Protein AF-A0A967TIU2-F1 (afdb_monomer_lite)

pLDDT: mean 97.44, std 1.81, range [85.62, 98.56]

Radius of gyration: 13.39 Å; chains: 1; bounding box: 31×20×37 Å

Foldseek 3Di:
DVLVVVVVVCVVVVHDDDDPADPCQQPPPPDPPDDPPRRHDHDCPDPCNVPNVVRVVSVVVVVPD

Secondary structure (DSSP, 8-state):
-HHHHHHHHHHHHT--------GGGGBS-SSSS--TT---B--TTSTTHHHHHHHHHHHHHHHH-

Structure (mmCIF, N/CA/C/O backbone):
data_AF-A0A967TIU2-F1
#
_entry.id   AF-A0A967TIU2-F1
#
loop_
_atom_site.group_PDB
_atom_site.id
_atom_site.type_symbol
_atom_site.label_atom_id
_atom_site.label_alt_id
_atom_site.label_comp_id
_atom_site.label_asym_id
_atom_site.label_entity_id
_atom_site.label_seq_id
_atom_site.pdbx_PDB_ins_code
_atom_site.Cartn_x
_atom_site.Cartn_y
_atom_site.Cartn_z
_atom_site.occupancy
_atom_site.B_is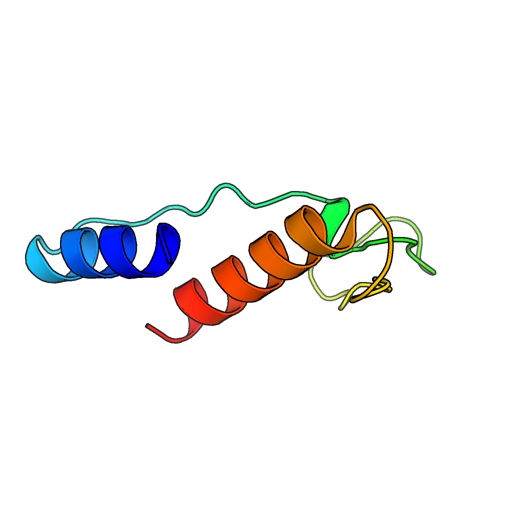o_or_equiv
_atom_site.auth_seq_id
_atom_site.auth_comp_id
_atom_site.auth_asym_id
_atom_site.auth_atom_id
_atom_site.pdbx_PDB_model_num
ATOM 1 N N . LEU A 1 1 ? 1.453 -2.835 11.408 1.00 85.62 1 LEU A N 1
ATOM 2 C CA . LEU A 1 1 ? 0.634 -2.658 12.636 1.00 85.62 1 LEU A CA 1
ATOM 3 C C . LEU A 1 1 ? 0.171 -1.217 12.872 1.00 85.62 1 LEU A C 1
ATOM 5 O O . LEU A 1 1 ? -0.957 -1.056 13.311 1.00 85.62 1 LEU A O 1
ATOM 9 N N . GLY A 1 2 ? 0.964 -0.179 12.562 1.00 96.38 2 GLY A N 1
ATOM 10 C CA . GLY A 1 2 ? 0.556 1.225 12.772 1.00 96.38 2 GLY A CA 1
ATOM 11 C C . GLY A 1 2 ? -0.814 1.589 12.181 1.00 96.38 2 GLY A C 1
ATOM 12 O O . GLY A 1 2 ? -1.661 2.098 12.905 1.00 96.38 2 GLY A O 1
ATOM 13 N N . THR A 1 3 ? -1.071 1.230 10.917 1.00 97.94 3 THR A N 1
ATOM 14 C CA . THR A 1 3 ? -2.370 1.448 10.247 1.00 97.94 3 THR A CA 1
ATOM 15 C C . THR A 1 3 ? -3.544 0.819 11.002 1.00 97.94 3 THR A C 1
ATOM 17 O O . THR A 1 3 ? -4.577 1.452 11.167 1.00 97.94 3 THR A O 1
ATOM 20 N N . HIS A 1 4 ? -3.382 -0.397 11.530 1.00 97.88 4 HIS A N 1
ATOM 21 C CA . HIS A 1 4 ? -4.430 -1.078 12.298 1.00 97.88 4 HIS A CA 1
ATOM 22 C C . HIS A 1 4 ? -4.800 -0.305 13.566 1.00 97.88 4 HIS A C 1
ATOM 24 O O . HIS A 1 4 ? -5.974 -0.138 13.891 1.00 97.88 4 HIS A O 1
ATOM 30 N N . VAL A 1 5 ? -3.781 0.182 14.279 1.00 98.38 5 VAL A N 1
ATOM 31 C CA . VAL A 1 5 ? -3.966 0.948 15.514 1.00 98.38 5 VAL A CA 1
ATOM 32 C C . VAL A 1 5 ? -4.682 2.264 15.220 1.00 98.38 5 VAL A C 1
ATOM 34 O O . VAL A 1 5 ? -5.637 2.611 15.913 1.00 98.38 5 VAL A O 1
ATOM 37 N N . THR A 1 6 ? -4.267 2.986 14.179 1.00 98.25 6 THR A N 1
ATOM 38 C CA . THR A 1 6 ? -4.866 4.281 13.833 1.00 98.25 6 THR A CA 1
ATOM 39 C C . THR A 1 6 ? -6.279 4.141 13.268 1.00 98.25 6 THR A C 1
ATOM 41 O O . THR A 1 6 ? -7.135 4.958 13.608 1.00 98.25 6 THR A O 1
ATOM 44 N N . LEU A 1 7 ? -6.570 3.075 12.517 1.00 98.31 7 LEU A N 1
ATOM 45 C CA . LEU A 1 7 ? -7.935 2.700 12.133 1.00 98.31 7 LEU A CA 1
ATOM 46 C C . LEU A 1 7 ? -8.809 2.412 13.362 1.00 98.31 7 LEU A C 1
ATOM 48 O O . LEU A 1 7 ? -9.936 2.898 13.444 1.00 98.31 7 LEU A O 1
ATOM 52 N N . GLY A 1 8 ? -8.280 1.704 14.364 1.00 98.44 8 GLY A N 1
ATOM 53 C CA . GLY A 1 8 ? -8.983 1.461 15.627 1.00 98.44 8 GLY A CA 1
ATOM 54 C C . GLY A 1 8 ? -9.303 2.744 16.394 1.00 98.44 8 GLY A C 1
ATOM 55 O O . GLY A 1 8 ? -10.422 2.912 16.883 1.00 98.44 8 GLY A O 1
ATOM 56 N N . ILE A 1 9 ? -8.357 3.688 16.446 1.00 98.44 9 ILE A N 1
ATOM 57 C CA . ILE A 1 9 ? -8.577 5.019 17.031 1.00 98.44 9 ILE A CA 1
ATOM 58 C C . ILE A 1 9 ? -9.658 5.771 16.243 1.00 98.44 9 ILE A C 1
ATOM 60 O O . ILE A 1 9 ? -10.595 6.301 16.844 1.00 98.44 9 ILE A O 1
ATOM 64 N N . ALA A 1 10 ? -9.581 5.777 14.909 1.00 98.50 10 ALA A N 1
ATOM 65 C CA . ALA A 1 10 ? -10.565 6.450 14.068 1.00 98.50 10 ALA A CA 1
ATOM 66 C C . ALA A 1 10 ? -11.974 5.868 14.266 1.00 98.50 10 ALA A C 1
ATOM 68 O O . ALA A 1 10 ? -12.919 6.621 14.497 1.00 98.50 10 ALA A O 1
ATOM 69 N N . LYS A 1 11 ? -12.105 4.535 14.298 1.00 98.00 11 LYS A N 1
ATOM 70 C CA . LYS A 1 11 ? -13.365 3.825 14.568 1.00 98.00 11 LYS A CA 1
ATOM 71 C C . LYS A 1 11 ? -13.928 4.161 15.947 1.00 98.00 11 LYS A C 1
ATOM 73 O O . LYS A 1 11 ? -15.104 4.504 16.056 1.00 98.00 11 LYS A O 1
ATOM 78 N N . LYS A 1 12 ? -13.089 4.138 16.991 1.00 98.56 12 LYS A N 1
ATOM 79 C CA . LYS A 1 12 ? -13.480 4.489 18.368 1.00 98.56 12 LYS A CA 1
ATOM 80 C C . LYS A 1 12 ? -14.054 5.905 18.464 1.00 98.56 12 LYS A C 1
ATOM 82 O O . LYS A 1 12 ? -15.014 6.123 19.198 1.00 98.56 12 LYS A O 1
ATOM 87 N N . HIS A 1 13 ? -13.482 6.854 17.726 1.00 98.50 13 HIS A N 1
ATOM 88 C CA . HIS A 1 13 ? -13.868 8.266 17.773 1.00 98.50 13 HIS A CA 1
ATOM 89 C C . HIS A 1 13 ? -14.793 8.707 16.629 1.00 98.50 13 HIS A C 1
ATOM 91 O O . HIS A 1 13 ? -15.088 9.894 16.525 1.00 98.50 13 HIS A O 1
ATOM 97 N N . ARG A 1 14 ? -15.264 7.778 15.780 1.00 97.88 14 ARG A N 1
ATOM 98 C CA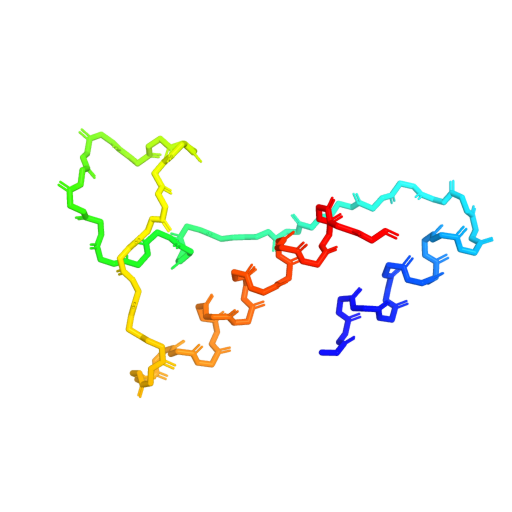 . ARG A 1 14 ? -16.050 8.077 14.565 1.00 97.88 14 ARG A CA 1
ATOM 99 C C . ARG A 1 14 ? -15.382 9.136 13.675 1.00 97.88 14 ARG A C 1
ATOM 101 O O . ARG A 1 14 ? -16.047 9.990 13.092 1.00 97.88 14 ARG A O 1
ATOM 108 N N . ALA A 1 15 ? -14.056 9.099 13.603 1.00 98.50 15 ALA A N 1
ATOM 109 C CA . ALA A 1 15 ? -13.273 10.018 12.795 1.00 98.50 15 ALA A CA 1
ATOM 110 C C . ALA A 1 15 ? -13.170 9.521 11.349 1.00 98.50 15 ALA A C 1
ATOM 112 O O . ALA A 1 15 ? -13.172 8.318 11.086 1.00 98.50 15 ALA A O 1
ATOM 113 N N . ARG A 1 16 ? -13.016 10.459 10.408 1.00 97.88 16 ARG A N 1
ATOM 114 C CA . ARG A 1 16 ? -12.601 10.121 9.042 1.00 97.88 16 ARG A CA 1
ATOM 115 C C . ARG A 1 16 ? -11.129 9.723 9.046 1.00 97.88 16 ARG A C 1
ATOM 117 O O . ARG A 1 16 ? -10.310 10.396 9.667 1.00 97.88 16 ARG A O 1
ATOM 124 N N . PHE A 1 17 ? -10.812 8.659 8.322 1.00 98.19 17 PHE A N 1
ATOM 125 C CA . PHE A 1 17 ? -9.455 8.170 8.135 1.00 98.19 17 PHE A CA 1
ATOM 126 C C . PHE A 1 17 ? -9.050 8.364 6.675 1.00 98.19 17 PHE A C 1
ATOM 128 O O . PHE A 1 17 ? -9.798 7.988 5.777 1.00 98.19 17 PHE A O 1
ATOM 135 N N . LEU A 1 18 ? -7.884 8.961 6.440 1.00 98.06 18 LEU A N 1
ATOM 136 C CA . LEU A 1 18 ? -7.295 9.088 5.111 1.00 98.06 18 LEU A CA 1
ATOM 137 C C . LEU A 1 18 ? -5.930 8.406 5.135 1.00 98.06 18 LEU A C 1
ATOM 139 O O . LEU A 1 18 ? -5.047 8.806 5.895 1.00 98.06 18 LEU A O 1
A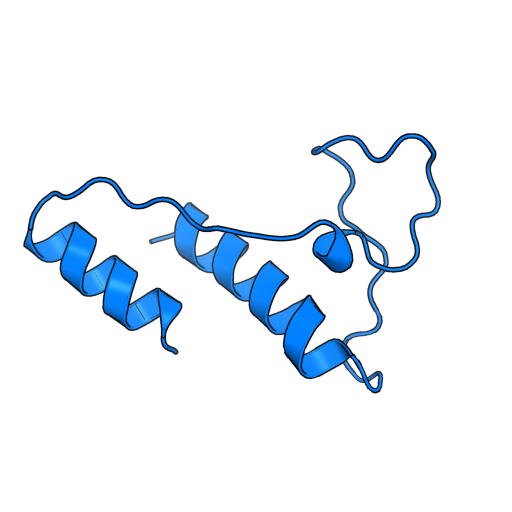TOM 143 N N . LEU A 1 19 ? -5.762 7.385 4.300 1.00 98.25 19 LEU A N 1
ATOM 144 C CA . LEU A 1 19 ? -4.483 6.718 4.118 1.00 98.25 19 LEU A CA 1
ATOM 145 C C . LEU A 1 19 ? -3.677 7.441 3.035 1.00 98.25 19 LEU A C 1
ATOM 147 O O . LEU A 1 19 ? -4.073 7.466 1.874 1.00 98.25 19 LEU A O 1
ATOM 151 N N . ALA A 1 20 ? -2.511 7.973 3.396 1.00 98.06 20 ALA A N 1
ATOM 152 C CA . ALA A 1 20 ? -1.523 8.408 2.415 1.00 98.06 20 ALA A CA 1
ATOM 153 C C . ALA A 1 20 ? -0.778 7.180 1.860 1.00 98.06 20 ALA A C 1
ATOM 155 O O . ALA A 1 20 ? 0.209 6.710 2.450 1.00 98.06 20 ALA A O 1
ATOM 156 N N . SER A 1 21 ? -1.291 6.629 0.758 1.00 97.44 21 SER A N 1
ATOM 157 C CA . SER A 1 21 ? -0.620 5.564 0.006 1.00 97.44 21 SER A CA 1
ATOM 158 C C . SER A 1 21 ? 0.473 6.128 -0.918 1.00 97.44 21 SER A C 1
ATOM 160 O O . SER A 1 21 ? 1.016 7.201 -0.654 1.00 97.44 21 SER A O 1
ATOM 162 N N . THR A 1 22 ? 0.881 5.389 -1.945 1.00 98.31 22 THR A N 1
ATOM 163 C CA . THR A 1 22 ? 2.002 5.732 -2.826 1.00 98.31 22 THR A CA 1
ATOM 164 C C . THR A 1 22 ? 1.870 5.024 -4.170 1.00 98.31 22 THR A C 1
ATOM 166 O O . THR A 1 22 ? 1.299 3.944 -4.234 1.00 98.31 22 THR A O 1
ATOM 169 N N . SER A 1 23 ? 2.457 5.583 -5.230 1.00 97.88 23 SER A N 1
ATOM 170 C CA . SER A 1 23 ? 2.568 4.919 -6.535 1.00 97.88 23 SER A CA 1
ATOM 171 C C . SER A 1 23 ? 3.376 3.619 -6.495 1.00 97.88 23 SER A C 1
ATOM 173 O O . SER A 1 23 ? 3.231 2.801 -7.394 1.00 97.88 23 SER A O 1
ATOM 175 N N . GLU A 1 24 ? 4.189 3.389 -5.458 1.00 98.19 24 GLU A N 1
ATOM 176 C CA . GLU A 1 24 ? 4.952 2.141 -5.306 1.00 98.19 24 GLU A CA 1
ATOM 177 C C . GLU A 1 24 ? 4.048 0.902 -5.182 1.00 98.19 24 GLU A C 1
ATOM 179 O O . GLU A 1 24 ? 4.501 -0.206 -5.452 1.00 98.19 24 GLU A O 1
ATOM 184 N N . VAL A 1 25 ? 2.752 1.056 -4.856 1.00 98.19 25 VAL A N 1
ATOM 185 C CA . VAL A 1 25 ? 1.803 -0.074 -4.897 1.00 98.19 25 VAL A CA 1
ATOM 186 C C . VAL A 1 25 ? 1.627 -0.631 -6.313 1.00 98.19 25 VAL A C 1
ATOM 188 O O . VAL A 1 25 ? 1.266 -1.799 -6.456 1.00 98.19 25 VAL A O 1
ATOM 191 N N . TYR A 1 26 ? 1.940 0.158 -7.347 1.00 98.25 26 TYR A N 1
ATOM 192 C CA . TYR A 1 26 ? 1.966 -0.291 -8.737 1.00 98.25 26 TYR A CA 1
ATOM 193 C C . TYR A 1 26 ? 3.252 -1.055 -9.111 1.00 98.25 26 TYR A C 1
ATOM 195 O O . TYR A 1 26 ? 3.234 -1.804 -10.091 1.00 98.25 26 TYR A O 1
ATOM 203 N N . GLY A 1 27 ? 4.331 -0.925 -8.328 1.00 97.31 27 GLY A N 1
ATOM 204 C CA . GLY A 1 27 ? 5.606 -1.624 -8.526 1.00 97.31 27 GLY A CA 1
ATOM 205 C C . GLY A 1 27 ? 6.304 -1.277 -9.837 1.00 97.31 27 GLY A C 1
ATOM 206 O O . GLY A 1 27 ? 6.509 -0.104 -10.131 1.00 97.31 27 GLY A O 1
ATOM 207 N N . ASP A 1 28 ? 6.637 -2.308 -10.617 1.00 97.31 28 ASP A N 1
ATOM 208 C CA . ASP A 1 28 ? 7.158 -2.206 -11.983 1.00 97.31 28 ASP A CA 1
ATOM 209 C C . ASP A 1 28 ? 5.988 -2.329 -12.984 1.00 97.31 28 ASP A C 1
ATOM 211 O O . ASP A 1 28 ? 5.679 -3.439 -13.447 1.00 97.31 28 ASP A O 1
ATOM 215 N N . PRO A 1 29 ? 5.263 -1.231 -13.292 1.00 95.38 29 PRO A N 1
ATOM 216 C CA . PRO A 1 29 ? 4.017 -1.284 -14.040 1.00 95.38 29 PRO A CA 1
ATOM 217 C C . PRO A 1 29 ? 4.225 -1.765 -15.474 1.00 95.38 29 PRO A C 1
ATOM 219 O O . PRO A 1 29 ? 5.144 -1.345 -16.173 1.00 95.38 29 PRO A O 1
ATOM 222 N N . GLN A 1 30 ? 3.293 -2.590 -15.941 1.00 97.00 30 GLN A N 1
ATOM 223 C CA . GLN A 1 30 ? 3.253 -3.074 -17.325 1.00 97.00 30 GLN A CA 1
ATOM 224 C C . GLN A 1 30 ? 2.322 -2.234 -18.218 1.00 97.00 30 GLN A C 1
ATOM 226 O O . GLN A 1 30 ? 2.115 -2.560 -19.384 1.00 97.00 30 GLN A O 1
ATOM 231 N N . VAL A 1 31 ? 1.748 -1.157 -17.670 1.00 96.81 31 VAL A N 1
ATOM 232 C CA . VAL A 1 31 ? 0.768 -0.277 -18.324 1.00 96.81 31 VAL A CA 1
ATOM 233 C C . VAL A 1 31 ? 1.169 1.191 -18.127 1.00 96.81 31 VAL A C 1
ATOM 235 O O . VAL A 1 31 ? 1.744 1.559 -17.095 1.00 96.81 31 VAL A O 1
ATOM 238 N N . HIS A 1 32 ? 0.880 2.032 -19.129 1.00 95.75 32 HIS A N 1
ATOM 239 C CA . HIS A 1 32 ? 1.103 3.477 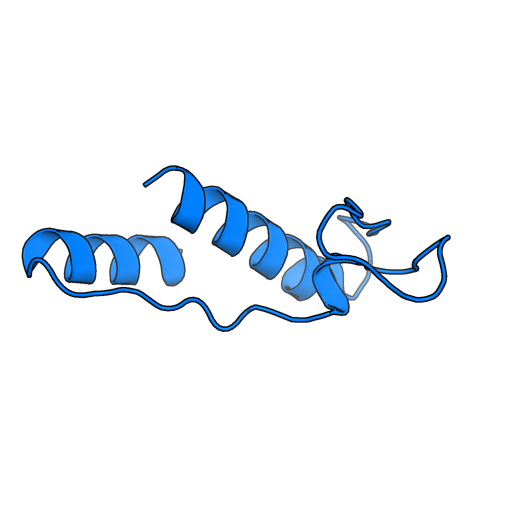-19.080 1.00 95.75 32 HIS A CA 1
ATOM 240 C C . HIS A 1 32 ? -0.072 4.263 -19.706 1.00 95.75 32 HIS A C 1
ATOM 242 O O . HIS A 1 32 ? -0.413 3.984 -20.859 1.00 95.75 32 HIS A O 1
ATOM 248 N N . PRO A 1 33 ? -0.660 5.260 -19.006 1.00 96.44 33 PRO A N 1
ATOM 249 C CA . PRO A 1 33 ? -0.401 5.644 -17.605 1.00 96.44 33 PRO A CA 1
ATOM 250 C C . PRO A 1 33 ? -0.815 4.541 -16.610 1.00 96.44 33 PRO A C 1
ATOM 252 O O . PRO A 1 33 ? -1.277 3.489 -17.035 1.00 96.44 33 PRO A O 1
ATOM 255 N N . GLN A 1 34 ? -0.611 4.746 -15.303 1.00 98.31 34 GLN A N 1
ATOM 256 C CA . GLN A 1 34 ? -1.030 3.797 -14.259 1.00 98.31 34 GLN A CA 1
ATOM 257 C C . GLN A 1 34 ? -2.413 4.185 -13.715 1.00 98.31 34 GLN A C 1
ATOM 259 O O . GLN A 1 34 ? -2.482 5.066 -12.854 1.00 98.31 34 GLN A O 1
ATOM 264 N N . PRO A 1 35 ? -3.506 3.595 -14.231 1.00 98.00 35 PRO A N 1
ATOM 265 C CA . PRO A 1 35 ? -4.839 3.819 -13.682 1.00 98.00 35 PRO A CA 1
ATOM 266 C C . PRO A 1 35 ? -5.010 3.111 -12.330 1.00 98.00 35 PRO A C 1
ATOM 268 O O . PRO A 1 35 ? -4.317 2.140 -12.029 1.00 98.00 35 PRO A O 1
ATOM 271 N N . GLU A 1 36 ? -5.958 3.572 -11.519 1.00 98.06 36 GLU A N 1
ATOM 272 C CA . GLU A 1 36 ? -6.226 3.042 -10.176 1.00 98.06 36 GLU A CA 1
ATOM 273 C C . GLU A 1 36 ? -6.815 1.622 -10.171 1.00 98.06 36 GLU A C 1
ATOM 275 O O . GLU A 1 36 ? -6.807 0.953 -9.138 1.00 98.06 36 GLU A O 1
ATOM 280 N N . ASP A 1 37 ? -7.321 1.138 -11.308 1.00 97.56 37 ASP A N 1
ATOM 281 C CA . ASP A 1 37 ? -7.772 -0.246 -11.482 1.00 97.56 37 ASP A CA 1
ATOM 282 C C . ASP A 1 37 ? -6.611 -1.227 -11.729 1.00 97.56 37 ASP A C 1
ATOM 284 O O . ASP A 1 37 ? -6.801 -2.445 -11.646 1.00 97.56 37 ASP A O 1
ATOM 288 N N . TYR A 1 38 ? -5.396 -0.725 -11.980 1.00 98.12 38 TYR A N 1
ATOM 289 C CA . TYR A 1 38 ? -4.212 -1.556 -12.138 1.00 98.12 38 TYR A CA 1
ATOM 290 C C . TYR A 1 38 ? -3.748 -2.131 -10.796 1.00 98.12 38 TYR A C 1
ATOM 292 O O . TYR A 1 38 ? -3.432 -1.417 -9.848 1.00 98.12 38 TYR A O 1
ATOM 300 N N . TRP A 1 39 ? -3.626 -3.456 -10.733 1.00 97.75 39 TRP A N 1
ATOM 301 C CA . TRP A 1 39 ? -3.303 -4.169 -9.491 1.00 97.75 39 TRP A CA 1
ATOM 302 C C . TRP A 1 39 ? -1.854 -4.035 -9.024 1.00 97.75 39 TRP A C 1
ATOM 304 O O . TRP A 1 39 ? -1.540 -4.420 -7.894 1.00 97.75 39 TRP A O 1
ATOM 314 N N . GLY A 1 40 ? -0.962 -3.536 -9.876 1.00 97.75 40 GLY A N 1
ATOM 315 C CA . GLY A 1 40 ? 0.467 -3.485 -9.599 1.00 97.75 40 GLY A CA 1
ATOM 316 C C . GLY A 1 40 ? 1.208 -4.787 -9.895 1.00 97.75 40 GLY A C 1
ATOM 317 O O . GLY A 1 40 ? 0.646 -5.880 -9.856 1.00 97.75 40 GLY A O 1
ATOM 318 N N . ASN A 1 41 ? 2.501 -4.650 -10.172 1.00 98.00 41 ASN A N 1
ATOM 319 C CA . ASN A 1 41 ? 3.439 -5.751 -10.361 1.00 98.00 41 ASN A CA 1
ATOM 320 C C . ASN A 1 41 ? 4.621 -5.532 -9.409 1.00 98.00 41 ASN A C 1
ATOM 322 O O . ASN A 1 41 ? 5.572 -4.825 -9.735 1.00 98.00 41 ASN A O 1
ATOM 326 N N . VAL A 1 42 ? 4.508 -6.071 -8.196 1.00 98.12 42 VAL A N 1
ATOM 327 C CA . VAL A 1 42 ? 5.429 -5.822 -7.077 1.00 98.12 42 VAL A CA 1
ATOM 328 C C . VAL A 1 42 ? 6.139 -7.118 -6.696 1.00 98.12 42 VAL A C 1
ATOM 330 O O . VAL A 1 42 ? 5.532 -8.188 -6.685 1.00 98.12 42 VAL A O 1
ATOM 333 N N . ASN A 1 43 ? 7.430 -7.028 -6.366 1.00 97.75 43 ASN A N 1
ATOM 334 C CA . ASN A 1 43 ? 8.191 -8.150 -5.822 1.00 97.75 43 ASN A CA 1
ATOM 335 C C . ASN A 1 43 ? 8.083 -8.176 -4.281 1.00 97.75 43 ASN A C 1
ATOM 337 O O . ASN A 1 43 ? 8.721 -7.347 -3.622 1.00 97.75 43 ASN A O 1
ATOM 341 N N . PRO A 1 44 ? 7.373 -9.152 -3.684 1.00 97.25 44 PRO A N 1
ATOM 342 C CA . PRO A 1 44 ? 7.070 -9.147 -2.251 1.00 97.25 44 PRO A CA 1
ATOM 343 C C . PRO A 1 44 ? 8.285 -9.417 -1.352 1.00 97.25 44 PRO A C 1
ATOM 345 O O . PRO A 1 44 ? 8.240 -9.155 -0.152 1.00 97.25 44 PRO A O 1
ATOM 348 N N . VAL A 1 45 ? 9.377 -9.949 -1.910 1.00 97.69 45 VAL A N 1
ATOM 349 C CA . VAL A 1 45 ? 10.603 -10.307 -1.170 1.00 97.69 45 VAL A CA 1
ATOM 350 C C . VAL A 1 45 ? 11.836 -9.551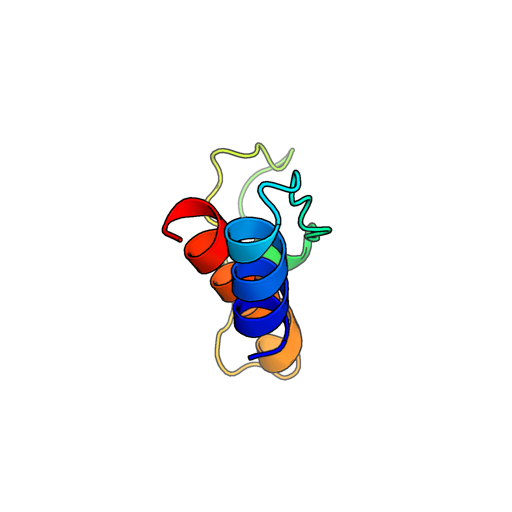 -1.670 1.00 97.69 45 VAL A C 1
ATOM 352 O O . VAL A 1 45 ? 12.964 -9.873 -1.298 1.00 97.69 45 VAL A O 1
ATOM 355 N N . GLY A 1 46 ? 11.638 -8.542 -2.523 1.00 96.75 46 GLY A N 1
ATOM 356 C CA . GLY A 1 46 ? 12.712 -7.681 -3.007 1.00 96.75 46 GLY A CA 1
ATOM 357 C C . GLY A 1 46 ? 13.213 -6.695 -1.939 1.00 96.75 46 GLY A C 1
ATOM 358 O O . GLY A 1 46 ? 12.563 -6.509 -0.908 1.00 96.75 46 GLY A O 1
ATOM 359 N N . PRO A 1 47 ? 14.328 -5.981 -2.188 1.00 97.12 47 PRO A N 1
ATOM 360 C CA . PRO A 1 47 ? 14.886 -5.002 -1.246 1.00 97.12 47 PRO A CA 1
ATOM 361 C C . PRO A 1 47 ? 13.910 -3.894 -0.817 1.00 97.12 47 PRO A C 1
ATOM 363 O O . PRO A 1 47 ? 14.035 -3.354 0.280 1.00 97.12 47 PRO A O 1
ATOM 366 N N . ARG A 1 48 ? 12.935 -3.557 -1.673 1.00 97.12 48 ARG A N 1
ATOM 367 C CA . ARG A 1 48 ? 11.873 -2.575 -1.394 1.00 97.12 48 ARG A CA 1
ATOM 368 C C . ARG A 1 48 ? 10.576 -3.191 -0.859 1.00 97.12 48 ARG A C 1
ATOM 370 O O . ARG A 1 48 ? 9.716 -2.451 -0.389 1.00 97.12 48 ARG A O 1
ATOM 377 N N . GLY A 1 49 ? 10.467 -4.523 -0.820 1.00 95.56 49 GLY A N 1
ATOM 378 C CA . GLY A 1 49 ? 9.237 -5.236 -0.456 1.00 95.56 49 GLY A CA 1
ATOM 379 C C . GLY A 1 49 ? 8.690 -4.847 0.919 1.00 95.56 49 GLY A C 1
ATOM 380 O O . GLY A 1 49 ? 7.480 -4.770 1.098 1.00 95.56 49 GLY A O 1
ATOM 381 N N . VAL A 1 50 ? 9.563 -4.487 1.871 1.00 97.44 50 VAL A N 1
ATOM 382 C CA . VAL A 1 50 ? 9.151 -3.978 3.194 1.00 97.44 50 VAL A CA 1
ATOM 383 C C . V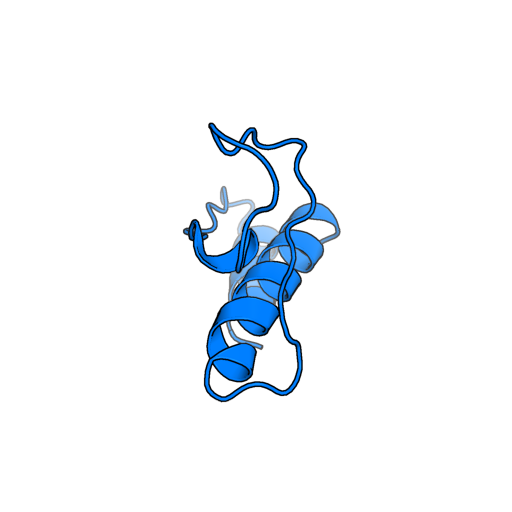AL A 1 50 ? 8.252 -2.744 3.085 1.00 97.44 50 VAL A C 1
ATOM 385 O O . VAL A 1 50 ? 7.312 -2.617 3.864 1.00 97.44 50 VAL A O 1
ATOM 388 N N . TYR A 1 51 ? 8.535 -1.826 2.160 1.00 97.94 51 TYR A N 1
ATOM 389 C CA . TYR A 1 51 ? 7.750 -0.607 1.982 1.00 97.94 51 TYR A CA 1
ATOM 390 C C . TYR A 1 51 ? 6.551 -0.846 1.060 1.00 97.94 51 TYR A C 1
ATOM 392 O O . TYR A 1 51 ? 5.423 -0.513 1.432 1.00 97.94 51 TYR A O 1
ATOM 400 N N . ASP A 1 52 ? 6.784 -1.470 -0.094 1.00 98.06 52 ASP A N 1
ATOM 401 C CA . ASP A 1 52 ? 5.781 -1.626 -1.151 1.00 98.06 52 ASP A CA 1
ATOM 402 C C . ASP A 1 52 ? 4.620 -2.517 -0.675 1.00 98.06 52 ASP A C 1
ATOM 404 O O . ASP A 1 52 ? 3.454 -2.114 -0.721 1.00 98.06 52 ASP A O 1
ATOM 408 N N . GLU A 1 53 ? 4.925 -3.681 -0.086 1.00 98.19 53 GLU A N 1
ATOM 409 C CA . GLU A 1 53 ? 3.897 -4.578 0.461 1.00 98.19 53 GLU A CA 1
ATOM 410 C C . GLU A 1 53 ? 3.244 -4.017 1.722 1.00 98.19 53 GLU A C 1
ATOM 412 O O . GLU A 1 53 ? 2.051 -4.220 1.948 1.00 98.19 53 GLU A O 1
ATOM 417 N N . ALA A 1 54 ? 3.974 -3.255 2.544 1.00 97.88 54 ALA A N 1
ATOM 418 C CA . ALA A 1 54 ? 3.360 -2.605 3.698 1.00 97.88 54 ALA A CA 1
ATOM 419 C C . ALA A 1 54 ? 2.298 -1.580 3.277 1.00 97.88 54 ALA A C 1
ATOM 421 O O . ALA A 1 54 ? 1.282 -1.443 3.965 1.00 97.88 54 ALA A O 1
ATOM 422 N N . LYS A 1 55 ? 2.505 -0.873 2.158 1.00 98.25 55 LYS A N 1
ATOM 423 C CA . LYS A 1 55 ? 1.524 0.069 1.605 1.00 98.25 55 LYS A CA 1
ATOM 424 C C . LYS A 1 55 ? 0.330 -0.652 0.983 1.00 98.25 55 LYS A C 1
ATOM 426 O O . LYS A 1 55 ? -0.796 -0.307 1.338 1.00 98.25 55 LYS A O 1
ATOM 431 N N . ARG A 1 56 ? 0.553 -1.718 0.205 1.00 98.31 56 ARG A N 1
ATOM 432 C CA . ARG A 1 56 ? -0.524 -2.588 -0.318 1.00 98.31 56 ARG A CA 1
ATOM 433 C C . ARG A 1 56 ? -1.377 -3.181 0.808 1.00 98.31 56 ARG A C 1
ATOM 435 O O . ARG A 1 56 ? -2.604 -3.112 0.784 1.00 98.31 56 ARG A O 1
ATOM 442 N N . PHE A 1 57 ? -0.736 -3.692 1.860 1.00 98.12 57 PHE A N 1
ATOM 443 C CA . PHE A 1 57 ? -1.433 -4.221 3.032 1.00 98.12 57 PHE A CA 1
ATOM 444 C C . PHE A 1 57 ? -2.212 -3.141 3.795 1.00 98.12 57 PHE A C 1
ATOM 446 O O . PHE A 1 57 ? -3.311 -3.401 4.288 1.00 98.12 57 PHE A O 1
ATOM 453 N N . ALA A 1 58 ? -1.676 -1.922 3.896 1.00 98.44 58 ALA A N 1
ATOM 454 C CA . ALA A 1 58 ? -2.370 -0.812 4.540 1.00 98.44 58 ALA A CA 1
ATOM 455 C C . ALA A 1 58 ? -3.649 -0.402 3.785 1.00 98.44 58 ALA A C 1
ATOM 457 O O . ALA A 1 58 ? -4.651 -0.102 4.440 1.00 98.44 58 ALA A O 1
ATOM 458 N N . GLU A 1 59 ? -3.641 -0.420 2.448 1.00 98.25 59 GLU A N 1
ATOM 459 C CA . GLU A 1 59 ? -4.834 -0.183 1.622 1.00 98.25 59 GLU A CA 1
ATOM 460 C C . GLU A 1 59 ? -5.887 -1.266 1.843 1.00 98.25 59 GLU A C 1
ATOM 462 O O . GLU A 1 59 ? -7.020 -0.949 2.209 1.00 98.25 59 GLU A O 1
ATOM 467 N N . ALA A 1 60 ? -5.496 -2.540 1.720 1.00 98.00 60 ALA A N 1
ATOM 468 C CA . ALA A 1 60 ? -6.395 -3.672 1.939 1.00 98.00 60 ALA A CA 1
ATOM 469 C C . ALA A 1 60 ? -7.035 -3.627 3.334 1.00 98.00 60 ALA A C 1
ATOM 471 O O . ALA A 1 60 ? -8.240 -3.822 3.484 1.00 98.00 60 ALA A O 1
ATOM 472 N N . MET A 1 61 ? -6.239 -3.303 4.356 1.00 97.56 61 MET A N 1
ATOM 473 C CA . MET A 1 61 ? -6.742 -3.129 5.710 1.00 97.56 61 MET A CA 1
ATOM 474 C C . MET A 1 61 ? -7.739 -1.977 5.792 1.00 97.56 61 MET A C 1
ATOM 476 O O . MET A 1 61 ? -8.817 -2.169 6.328 1.00 97.56 61 MET A O 1
ATOM 480 N N . THR A 1 62 ? -7.410 -0.804 5.249 1.00 97.69 62 THR A N 1
ATOM 481 C CA . THR A 1 62 ? -8.291 0.376 5.291 1.00 97.69 62 THR A CA 1
ATOM 482 C C . THR A 1 62 ? -9.630 0.116 4.603 1.00 97.69 62 THR A C 1
ATOM 484 O O . THR A 1 62 ? -10.659 0.560 5.102 1.00 97.69 62 THR A O 1
ATOM 487 N N . MET A 1 63 ? -9.629 -0.632 3.498 1.00 96.12 63 MET A N 1
ATOM 488 C CA . MET A 1 63 ? -10.844 -0.984 2.760 1.00 96.12 63 MET A CA 1
ATOM 489 C C . MET A 1 63 ? -11.727 -2.012 3.484 1.00 96.12 63 MET A C 1
ATOM 491 O O . MET A 1 63 ? -12.937 -2.013 3.279 1.00 96.12 63 MET A O 1
ATOM 495 N N . ALA A 1 64 ? -11.144 -2.882 4.315 1.00 96.31 64 ALA A N 1
ATOM 496 C CA . ALA A 1 64 ? -11.847 -3.998 4.956 1.00 96.31 64 ALA A CA 1
ATOM 497 C C . ALA A 1 64 ? -12.193 -3.793 6.452 1.00 96.31 64 ALA A C 1
ATOM 499 O O . ALA A 1 64 ? -12.801 -4.682 7.050 1.00 96.31 64 ALA A O 1
ATOM 500 N N . TYR A 1 65 ? -11.772 -2.686 7.076 1.00 91.62 65 TYR A N 1
ATOM 501 C CA . TYR A 1 65 ? -11.816 -2.451 8.538 1.00 91.62 65 TYR A CA 1
ATOM 502 C C . TYR A 1 65 ? -13.153 -1.917 9.092 1.00 91.62 65 TYR A C 1
ATOM 504 O O . TYR A 1 65 ? -13.555 -2.300 10.231 1.00 91.62 65 TYR A O 1
#

Sequence (65 aa):
LGTHVTLGIAKKHRARFLLASTSEVYGDPQVHPQPEDYWGNVNPVGPRGVYDEAKRFAEAMTMAY